Protein AF-A0A7S4CQ13-F1 (afdb_monomer)

InterPro domains:
  IPR001054 Adenylyl cyclase class-3/4/guanylyl cyclase [PF00211] (34-143)
  IPR001054 Adenylyl cyclase class-3/4/guanylyl cyclase [PS50125] (37-149)
  IPR001054 Adenylyl cyclase class-3/4/guanylyl cyclase [cd07302] (35-147)
  IPR029787 Nucleotide cyclase [G3DSA:3.30.70.1230] (6-149)
  IPR029787 Nucleotide cyclase [SSF55073] (32-147)
  IPR050697 Adenylyl/Guanylyl Cyclase Class-3/4 [PTHR43081] (11-145)

pLDDT: mean 89.16, std 12.31, range [48.09, 98.75]

Radius of gyration: 16.31 Å; Cα contacts (8 Å, |Δi|>4): 207; chains: 1; bounding box: 42×34×43 Å

Nearest PDB structures (foldseek):
  1cju-assembly1_A  TM=8.823E-01  e=4.092E-08  Canis lupus familiaris
  8sl4-assembly1_B  TM=7.991E-01  e=1.834E-08  Homo sapiens
  7d9t-assembly1_A  TM=8.299E-01  e=1.244E-07  Homo sapiens
  7pdh-assembly1_A  TM=8.431E-01  e=1.592E-07  Bos taurus
  6r4p-assembly1_A  TM=7.852E-01  e=1.592E-07  Bos taurus

Organism: NCBI:txid73025

Foldseek 3Di:
DVVVVVVVCVVAWVQVVVVCVVVVDPDWFPWDKDKKKKKKKAFVPVVVVVVPDDPVVVVVLLVVLVVLLVVLQVVLVKTWFDADVSMTMIMHCPPHGDPPRVVSVVVSVVSSQVVCVVVVHTHMDMDIDIDTWIFTWDDDPVDITGDTD

Sequence (149 aa):
MVHGLYHFAGFVPRSVVRSLIDSGRHTFLGMHWKDLTVMFTDVKGFTTVSETTPPNLLVQALQMYFDVLTTGIVESKGTIDKYIGDGLMAFWNSPEPVENHQQRAVECAIRIQRAIRENRLWTTRIGLHTDRVLVGTMGCQARVSYTTL

Mean predicted aligned error: 5.29 Å

Secondary structure (DSSP, 8-state):
-HHHHHHHTTTS-HHHHHHHHHH---S----EEEEEEEEEEEETTHHHHHHHS-HHHHHHHHHHHHHHHHHHHHHTT-EEEEEETTEEEEEESSSS--TTHHHHHHHHHHHHHHHHHHTT---EEEEEEEEEEEEEEEEETTEEEEEE-

Structure (mmCIF, N/CA/C/O backbone):
data_AF-A0A7S4CQ13-F1
#
_entry.id   AF-A0A7S4CQ13-F1
#
loop_
_atom_site.group_PDB
_atom_site.id
_atom_site.type_symbol
_atom_site.label_atom_id
_atom_site.label_alt_id
_atom_site.label_comp_id
_atom_site.label_asym_id
_atom_site.label_entity_id
_atom_site.label_seq_id
_atom_site.pdbx_PDB_ins_code
_atom_site.Cartn_x
_atom_site.Cartn_y
_atom_site.Cartn_z
_atom_site.occupancy
_atom_site.B_iso_or_equiv
_atom_site.auth_seq_id
_atom_site.auth_comp_id
_atom_site.auth_asym_id
_atom_site.auth_atom_id
_atom_site.pdbx_PDB_model_num
ATOM 1 N N . MET A 1 1 ? 26.797 6.011 10.293 1.00 54.12 1 MET A N 1
ATOM 2 C CA . MET A 1 1 ? 26.328 6.349 8.928 1.00 54.12 1 MET A CA 1
ATOM 3 C C . MET A 1 1 ? 25.423 5.261 8.333 1.00 54.12 1 MET A C 1
ATOM 5 O O . MET A 1 1 ? 24.329 5.592 7.907 1.00 54.12 1 MET A O 1
ATOM 9 N N . VAL A 1 2 ? 25.799 3.973 8.385 1.00 59.62 2 VAL A N 1
ATOM 10 C CA . VAL A 1 2 ? 25.025 2.865 7.769 1.00 59.62 2 VAL A CA 1
ATOM 11 C C . VAL A 1 2 ? 23.651 2.605 8.423 1.00 59.62 2 VAL A C 1
ATOM 13 O O . VAL A 1 2 ? 22.678 2.378 7.715 1.00 59.62 2 VAL A O 1
ATOM 16 N N . HIS A 1 3 ? 23.519 2.722 9.750 1.00 58.84 3 HIS A N 1
ATOM 17 C CA . H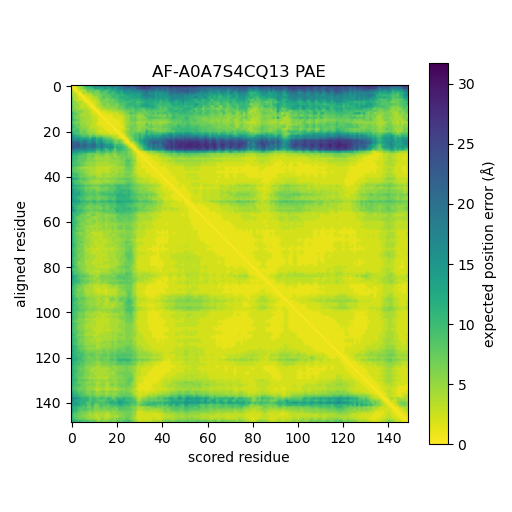IS A 1 3 ? 22.233 2.516 10.446 1.00 58.84 3 HIS A CA 1
ATOM 18 C C . HIS A 1 3 ? 21.151 3.550 10.072 1.00 58.84 3 HIS A C 1
ATOM 20 O O . HIS A 1 3 ? 19.976 3.211 9.989 1.00 58.84 3 HIS A O 1
ATOM 26 N N . GLY A 1 4 ? 21.536 4.800 9.784 1.00 61.94 4 GLY A N 1
ATOM 27 C CA . GLY A 1 4 ? 20.587 5.842 9.370 1.00 61.94 4 GLY A CA 1
ATOM 28 C C . GLY A 1 4 ? 19.949 5.557 8.006 1.00 61.94 4 GLY A C 1
ATOM 29 O O . GLY A 1 4 ? 18.757 5.784 7.825 1.00 61.94 4 GLY A O 1
ATOM 30 N N . LEU A 1 5 ? 20.716 4.976 7.076 1.00 66.00 5 LEU A N 1
ATOM 31 C CA . LEU A 1 5 ? 20.222 4.540 5.765 1.00 66.00 5 LEU A CA 1
ATOM 32 C C . LEU A 1 5 ? 19.237 3.366 5.876 1.00 66.00 5 LEU A C 1
ATOM 34 O O . LEU A 1 5 ? 18.260 3.322 5.132 1.00 66.00 5 LEU A O 1
ATOM 38 N N . TYR A 1 6 ? 19.442 2.460 6.839 1.00 61.06 6 TYR A N 1
ATOM 39 C CA . TYR A 1 6 ? 18.494 1.376 7.125 1.00 61.06 6 TYR A CA 1
ATOM 40 C C . TYR A 1 6 ? 17.123 1.904 7.560 1.00 61.06 6 TYR A C 1
ATOM 42 O O . TYR A 1 6 ? 16.104 1.437 7.057 1.00 61.06 6 TYR A O 1
ATOM 50 N N . HIS A 1 7 ? 17.088 2.904 8.445 1.00 68.25 7 HIS A N 1
ATOM 51 C CA . HIS A 1 7 ? 15.830 3.547 8.834 1.00 68.25 7 HIS A CA 1
ATOM 52 C C . HIS A 1 7 ? 15.223 4.361 7.686 1.00 68.25 7 HIS A C 1
ATOM 54 O O . HIS A 1 7 ? 14.007 4.352 7.515 1.00 68.25 7 HIS A O 1
ATOM 60 N N . PHE A 1 8 ? 16.054 5.002 6.855 1.00 70.62 8 PHE A N 1
ATOM 61 C CA . PHE A 1 8 ? 15.592 5.756 5.688 1.00 70.62 8 PHE A CA 1
ATOM 62 C C . PHE A 1 8 ? 14.844 4.880 4.667 1.00 70.62 8 PHE A C 1
ATOM 64 O O . PHE A 1 8 ? 13.859 5.319 4.077 1.00 70.62 8 PHE A O 1
ATOM 71 N N . ALA A 1 9 ? 15.241 3.611 4.519 1.00 69.56 9 ALA A N 1
ATOM 72 C CA . ALA A 1 9 ? 14.567 2.648 3.645 1.00 69.56 9 ALA A CA 1
ATOM 73 C C . ALA A 1 9 ? 13.111 2.334 4.053 1.00 69.56 9 ALA A C 1
ATOM 75 O O . ALA A 1 9 ? 12.386 1.717 3.275 1.00 69.56 9 ALA A O 1
ATOM 76 N N . GLY A 1 10 ? 12.675 2.734 5.254 1.00 71.25 10 GLY A N 1
ATOM 77 C CA . GLY A 1 10 ? 11.272 2.669 5.673 1.00 71.25 10 GLY A CA 1
ATOM 78 C C . GLY A 1 10 ? 10.406 3.827 5.160 1.00 71.25 10 GLY A C 1
ATOM 79 O O . GLY A 1 10 ? 9.186 3.722 5.197 1.00 71.25 10 GLY A O 1
ATOM 80 N N . PHE A 1 11 ? 11.011 4.915 4.669 1.00 74.44 11 PHE A N 1
ATOM 81 C CA . PHE A 1 11 ? 10.299 6.124 4.226 1.00 74.44 11 PHE A CA 1
ATOM 82 C C . PHE A 1 11 ? 10.101 6.204 2.708 1.00 74.44 11 PHE A C 1
ATOM 84 O O . PHE A 1 11 ? 9.380 7.076 2.229 1.00 74.44 11 PHE A O 1
ATOM 91 N N . VAL A 1 12 ? 10.750 5.321 1.946 1.00 78.81 12 VAL A N 1
ATOM 92 C CA . VAL A 1 12 ? 10.681 5.275 0.481 1.00 78.81 12 VAL A CA 1
ATOM 93 C C . VAL A 1 12 ? 10.426 3.830 0.055 1.00 78.81 12 VAL A C 1
ATOM 95 O O . VAL A 1 12 ? 11.048 2.928 0.622 1.00 78.81 12 VAL A O 1
ATOM 98 N N . PRO A 1 13 ? 9.562 3.567 -0.945 1.00 74.75 13 PRO A N 1
ATOM 99 C CA . PRO A 1 13 ? 9.315 2.204 -1.394 1.00 74.75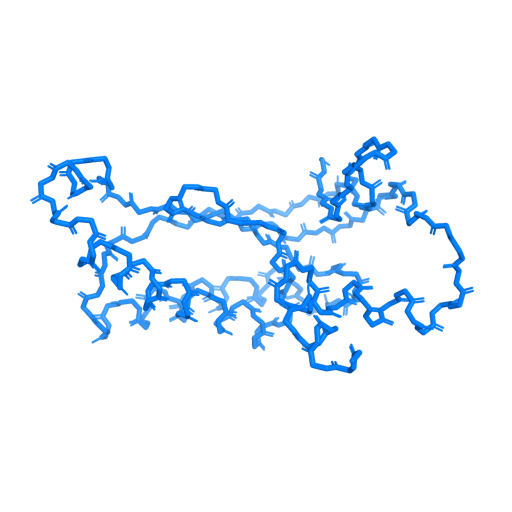 13 PRO A CA 1
ATOM 100 C C . PRO A 1 13 ? 10.620 1.521 -1.809 1.00 74.75 13 PRO A C 1
ATOM 102 O O . PRO A 1 13 ? 11.374 2.029 -2.642 1.00 74.75 13 PRO A O 1
ATOM 105 N N . ARG A 1 14 ? 10.894 0.344 -1.234 1.00 78.25 14 ARG A N 1
ATOM 106 C CA . ARG A 1 14 ? 12.151 -0.390 -1.473 1.00 78.25 14 ARG A CA 1
ATOM 107 C C . ARG A 1 14 ? 12.378 -0.693 -2.952 1.00 78.25 14 ARG A C 1
ATOM 109 O O . ARG A 1 14 ? 13.514 -0.651 -3.414 1.00 78.25 14 ARG A O 1
ATOM 116 N N . SER A 1 15 ? 11.301 -0.967 -3.688 1.00 73.75 15 SER A N 1
ATOM 117 C CA . SER A 1 15 ? 11.328 -1.190 -5.136 1.00 73.75 15 SER A CA 1
ATOM 118 C C . SER A 1 15 ? 11.872 0.026 -5.895 1.00 73.75 15 SER A C 1
ATOM 120 O O . SER A 1 15 ? 12.667 -0.135 -6.816 1.00 73.75 15 SER A O 1
ATOM 122 N N . VAL A 1 16 ? 11.530 1.243 -5.463 1.00 77.69 16 VAL A N 1
ATOM 123 C CA . VAL A 1 16 ? 12.024 2.494 -6.059 1.00 77.69 16 VAL A CA 1
ATOM 124 C C . VAL A 1 16 ? 13.499 2.708 -5.733 1.00 77.69 16 VAL A C 1
ATOM 126 O O . VAL A 1 16 ? 14.279 3.002 -6.633 1.00 77.69 16 VAL A O 1
ATOM 129 N N . VAL A 1 17 ? 13.907 2.510 -4.473 1.00 80.06 17 VAL A N 1
ATOM 130 C CA . VAL A 1 17 ? 15.323 2.627 -4.071 1.00 80.06 17 VAL A CA 1
ATOM 131 C C . VAL A 1 17 ? 16.195 1.663 -4.874 1.00 80.06 17 VAL A C 1
ATOM 133 O O . VAL A 1 17 ? 17.231 2.063 -5.399 1.00 80.06 17 VAL A O 1
ATOM 136 N N . ARG A 1 18 ? 15.752 0.410 -5.020 1.00 77.12 18 ARG A N 1
ATOM 137 C CA . ARG A 1 18 ? 16.451 -0.598 -5.821 1.00 77.12 18 ARG A CA 1
ATOM 138 C C . ARG A 1 18 ? 16.561 -0.181 -7.287 1.00 77.12 18 ARG A C 1
ATOM 140 O O . ARG A 1 18 ? 17.659 -0.183 -7.825 1.00 77.12 18 ARG A O 1
ATOM 147 N N . SER A 1 19 ? 15.458 0.257 -7.892 1.00 74.06 19 SER A N 1
ATOM 148 C CA . SER A 1 19 ? 15.445 0.741 -9.278 1.00 74.06 19 SER A CA 1
ATOM 149 C C . SER A 1 19 ? 16.399 1.930 -9.501 1.00 74.06 19 SER A C 1
ATOM 151 O O . SER A 1 19 ? 17.087 2.002 -10.520 1.00 74.06 19 SER A O 1
ATOM 153 N N . LEU A 1 20 ? 16.506 2.848 -8.532 1.00 75.56 20 LEU A N 1
ATOM 154 C CA . LEU A 1 20 ? 17.448 3.973 -8.590 1.00 75.56 20 LEU A CA 1
ATOM 155 C C . LEU A 1 20 ? 18.912 3.518 -8.513 1.00 75.56 20 LEU A C 1
ATOM 157 O O . LEU A 1 20 ? 19.735 4.009 -9.283 1.00 75.56 20 LEU A O 1
ATOM 161 N N . ILE A 1 21 ? 19.230 2.573 -7.623 1.00 78.62 21 ILE A N 1
ATOM 162 C CA . ILE A 1 21 ? 20.583 2.008 -7.497 1.00 78.62 21 ILE A CA 1
ATOM 163 C C . ILE A 1 21 ? 20.972 1.263 -8.781 1.00 78.62 21 ILE A C 1
ATOM 165 O O . ILE A 1 21 ? 22.040 1.520 -9.331 1.00 78.62 21 ILE A O 1
ATOM 169 N N . ASP A 1 22 ? 20.090 0.394 -9.281 1.00 75.69 22 ASP A N 1
ATOM 170 C CA . ASP A 1 22 ? 20.361 -0.469 -10.437 1.00 75.69 22 ASP A CA 1
ATOM 171 C C . ASP A 1 22 ? 20.473 0.334 -11.747 1.00 75.69 22 ASP A C 1
ATOM 173 O O . ASP A 1 22 ? 21.251 -0.014 -12.634 1.00 75.69 22 ASP A O 1
ATOM 177 N N . SER A 1 23 ? 19.717 1.430 -11.882 1.00 69.12 23 SER A N 1
ATOM 178 C CA . SER A 1 23 ? 19.729 2.252 -13.100 1.00 69.12 23 SER A CA 1
ATOM 179 C C . SER A 1 23 ? 20.922 3.207 -13.203 1.00 69.12 23 SER A C 1
ATOM 181 O O . SER A 1 23 ? 21.185 3.711 -14.297 1.00 69.12 23 SER A O 1
ATOM 183 N N . GLY A 1 24 ? 21.621 3.496 -12.097 1.00 62.06 24 GLY A N 1
ATOM 184 C CA . GLY A 1 24 ? 22.738 4.449 -12.057 1.00 62.06 24 GLY A CA 1
ATOM 185 C C . GLY A 1 24 ? 22.369 5.878 -12.487 1.00 62.06 24 GLY A C 1
ATOM 186 O O . GLY A 1 24 ? 23.254 6.688 -12.769 1.00 62.06 24 GLY A O 1
ATOM 187 N N . ARG A 1 25 ? 21.072 6.206 -12.591 1.00 56.91 25 ARG A N 1
ATOM 188 C CA . ARG A 1 25 ? 20.604 7.515 -13.061 1.00 56.91 25 ARG A CA 1
ATOM 189 C C . ARG A 1 25 ? 20.531 8.502 -11.900 1.00 56.91 25 ARG A C 1
ATOM 191 O O . ARG A 1 25 ? 19.918 8.235 -10.874 1.00 56.91 25 ARG A O 1
ATOM 198 N N . HIS A 1 26 ? 21.095 9.689 -12.115 1.00 48.09 26 HIS A N 1
ATOM 199 C CA . HIS A 1 26 ? 21.025 10.825 -11.188 1.00 48.09 26 HIS A CA 1
ATOM 200 C C . HIS A 1 26 ? 19.662 11.536 -11.174 1.00 48.09 26 HIS A C 1
ATOM 202 O O . HIS A 1 26 ? 19.453 12.452 -10.380 1.00 48.09 26 HIS A O 1
ATOM 208 N N . THR A 1 27 ? 18.743 11.168 -12.066 1.00 49.19 27 THR A N 1
ATOM 209 C CA . THR A 1 27 ? 17.542 11.950 -12.344 1.00 49.19 27 THR A CA 1
ATOM 210 C C . THR A 1 27 ? 16.269 11.198 -11.994 1.00 49.19 27 THR A C 1
ATOM 212 O O . THR A 1 27 ? 16.077 10.040 -12.357 1.00 49.19 27 THR A O 1
ATOM 215 N N . PHE A 1 28 ? 15.399 11.929 -11.294 1.00 55.97 28 PHE A N 1
ATOM 216 C CA . PHE A 1 28 ? 13.955 11.754 -11.206 1.00 55.97 28 PHE A CA 1
ATOM 217 C C . PHE A 1 28 ? 13.427 10.914 -12.374 1.00 55.97 28 PHE A C 1
ATOM 219 O O . PHE A 1 28 ? 13.548 11.324 -13.531 1.00 55.97 28 PHE A O 1
ATOM 226 N N . LEU A 1 29 ? 12.853 9.745 -12.077 1.00 62.62 29 LEU A N 1
ATOM 227 C CA . LEU A 1 29 ? 12.103 8.974 -13.062 1.00 62.62 29 LEU A CA 1
ATOM 228 C C . LEU A 1 29 ? 10.936 9.863 -13.487 1.00 62.62 29 LEU A C 1
ATOM 230 O O . LEU A 1 29 ? 9.950 9.953 -12.767 1.00 62.62 29 LEU A O 1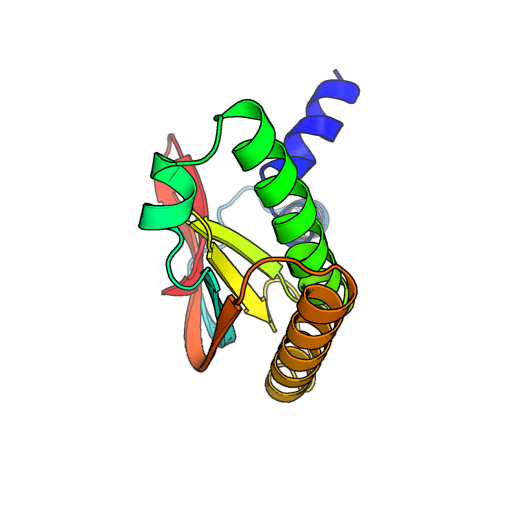
ATOM 234 N N . GLY A 1 30 ? 11.066 10.590 -14.596 1.00 78.00 30 GLY A N 1
ATOM 235 C CA . GLY A 1 30 ? 9.982 11.422 -15.105 1.00 78.00 30 GLY A CA 1
ATOM 236 C C . GLY A 1 30 ? 8.686 10.616 -15.227 1.00 78.00 30 GLY A C 1
ATOM 237 O O . GLY A 1 30 ? 8.707 9.388 -15.379 1.00 78.00 30 GLY A O 1
ATOM 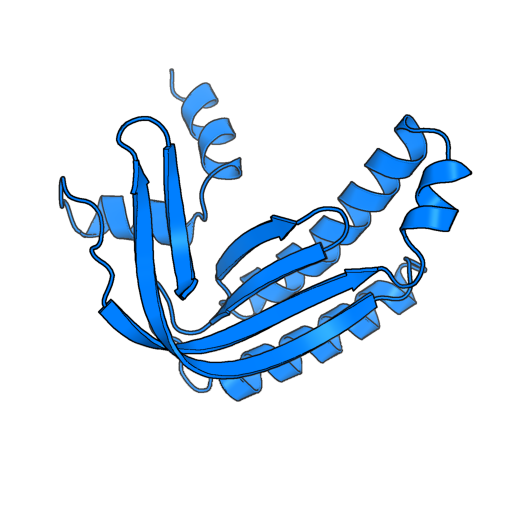238 N N . MET A 1 31 ? 7.554 11.310 -15.141 1.00 88.00 31 MET A N 1
ATOM 239 C CA . MET A 1 31 ? 6.251 10.677 -15.317 1.00 88.00 31 MET A CA 1
ATOM 240 C C . MET A 1 31 ? 6.167 10.050 -16.711 1.00 88.00 31 MET A C 1
ATOM 242 O O . MET A 1 31 ? 6.506 10.686 -17.710 1.00 88.00 31 MET A O 1
ATOM 246 N N . HIS A 1 32 ? 5.720 8.803 -16.781 1.00 90.06 32 HIS A N 1
ATOM 247 C CA . HIS A 1 32 ? 5.506 8.083 -18.030 1.00 90.06 32 HIS A CA 1
ATOM 248 C C . HIS A 1 32 ? 4.222 7.263 -17.947 1.00 90.06 32 HIS A C 1
ATOM 250 O O . HIS A 1 32 ? 3.793 6.862 -16.868 1.00 90.06 32 HIS A O 1
ATOM 256 N N . TRP A 1 33 ? 3.596 7.028 -19.097 1.00 95.06 33 TRP A N 1
ATOM 257 C CA . TRP A 1 33 ? 2.362 6.253 -19.176 1.00 95.06 33 TRP A CA 1
ATOM 258 C C . TRP A 1 33 ? 2.629 4.767 -18.952 1.00 95.06 33 TRP A C 1
ATOM 260 O O . TRP A 1 33 ? 3.497 4.195 -19.617 1.00 95.06 33 TRP A O 1
ATOM 270 N N . LYS A 1 34 ? 1.847 4.137 -18.075 1.00 95.75 34 LYS A N 1
ATOM 271 C CA . LYS A 1 34 ? 1.902 2.696 -17.821 1.00 95.75 34 LYS A CA 1
ATOM 272 C C . LYS A 1 34 ? 0.528 2.166 -17.421 1.00 95.75 34 LYS A C 1
ATOM 274 O O . LYS A 1 34 ? -0.218 2.850 -16.726 1.00 95.75 34 LYS A O 1
ATOM 279 N N . ASP A 1 35 ? 0.215 0.948 -17.842 1.00 98.00 35 ASP A N 1
ATOM 280 C CA . ASP A 1 35 ? -0.996 0.255 -17.403 1.00 98.00 35 ASP A CA 1
ATOM 281 C C . ASP A 1 35 ? -0.769 -0.277 -15.991 1.00 98.00 35 ASP A C 1
ATOM 283 O O . ASP A 1 35 ? 0.080 -1.148 -15.784 1.00 98.00 35 ASP A O 1
ATOM 287 N N . LEU A 1 36 ? -1.496 0.259 -15.014 1.00 98.25 36 LEU A N 1
ATOM 288 C CA . LEU A 1 36 ? -1.369 -0.126 -13.612 1.00 98.25 36 LEU A CA 1
ATOM 289 C C . LEU A 1 36 ? -2.708 -0.605 -13.074 1.00 98.25 36 LEU A C 1
ATOM 291 O O . LEU A 1 36 ? -3.768 -0.144 -13.487 1.00 98.25 36 LEU A O 1
ATOM 295 N N . THR A 1 37 ? -2.647 -1.488 -12.083 1.00 98.75 37 THR A N 1
ATOM 296 C CA . THR A 1 37 ? -3.771 -1.683 -11.163 1.00 98.75 37 THR A CA 1
ATOM 297 C C . THR A 1 37 ? -3.468 -0.920 -9.890 1.00 98.75 37 THR A C 1
ATOM 299 O O . THR A 1 37 ? -2.401 -1.113 -9.315 1.00 98.75 37 THR A O 1
ATOM 302 N N . VAL A 1 38 ? -4.388 -0.070 -9.456 1.00 98.44 38 VAL A N 1
ATOM 303 C CA . VAL A 1 38 ? -4.271 0.767 -8.261 1.00 98.44 38 VAL A CA 1
ATOM 304 C C . VAL A 1 38 ? -5.257 0.273 -7.208 1.00 98.44 38 VAL A C 1
ATOM 306 O O . VAL A 1 38 ? -6.403 -0.051 -7.521 1.00 98.44 38 VAL A O 1
ATOM 309 N N . MET A 1 39 ? -4.801 0.221 -5.960 1.00 98.69 39 MET A N 1
ATOM 310 C CA . MET A 1 39 ? -5.587 -0.076 -4.772 1.00 98.69 39 MET A CA 1
ATOM 311 C C . MET A 1 39 ? -5.646 1.146 -3.868 1.00 98.69 39 MET A C 1
ATOM 313 O O . MET A 1 39 ? -4.614 1.737 -3.552 1.00 98.69 39 MET A O 1
ATOM 317 N N . PHE A 1 40 ? -6.848 1.444 -3.385 1.00 98.38 40 PHE A N 1
ATOM 318 C CA . PHE A 1 40 ? -7.068 2.308 -2.233 1.00 98.38 40 PHE A CA 1
ATOM 319 C C . PHE A 1 40 ? -7.731 1.509 -1.122 1.00 98.38 40 PHE A C 1
ATOM 321 O O . PHE A 1 40 ? -8.654 0.729 -1.377 1.00 98.38 40 PHE A O 1
ATOM 328 N N . THR A 1 41 ? -7.283 1.718 0.110 1.00 98.19 41 THR A N 1
ATOM 329 C CA . THR A 1 41 ? -7.923 1.149 1.297 1.00 98.19 41 THR A CA 1
ATOM 330 C C . THR A 1 41 ? -8.343 2.243 2.254 1.00 98.19 41 THR A C 1
ATOM 332 O O . THR A 1 41 ? -7.725 3.300 2.286 1.00 98.19 41 THR A O 1
ATOM 335 N N . ASP A 1 42 ? -9.337 1.953 3.080 1.00 97.31 42 ASP A N 1
ATOM 336 C CA . ASP A 1 42 ? -9.810 2.849 4.133 1.00 97.31 42 ASP A CA 1
ATOM 337 C C . ASP A 1 42 ? -10.557 2.034 5.204 1.00 97.31 42 ASP A C 1
ATOM 339 O O . ASP A 1 42 ? -11.217 1.032 4.890 1.00 97.31 42 ASP A O 1
ATOM 343 N N . VAL A 1 43 ? -10.443 2.432 6.470 1.00 97.06 43 VAL A N 1
ATOM 344 C CA . VAL A 1 43 ? -11.135 1.790 7.585 1.00 97.06 43 VAL A CA 1
ATOM 345 C C . VAL A 1 43 ? -12.545 2.366 7.733 1.00 97.06 43 VAL A C 1
ATOM 347 O O . VAL A 1 43 ? -12.781 3.552 7.965 1.00 97.06 43 VAL A O 1
ATOM 350 N N . LYS A 1 44 ? -13.547 1.483 7.688 1.00 96.50 44 LYS A N 1
ATOM 351 C CA . LYS A 1 44 ? -14.947 1.871 7.874 1.00 96.50 44 LYS A CA 1
ATOM 352 C C . LYS A 1 44 ? -15.158 2.476 9.267 1.00 96.50 44 LYS A C 1
ATOM 354 O O . LYS A 1 44 ? -15.062 1.774 10.270 1.00 96.50 44 LYS A O 1
ATOM 359 N N . GLY A 1 45 ? -15.562 3.746 9.306 1.00 94.12 45 GLY A N 1
ATOM 360 C CA . GLY A 1 45 ? -15.914 4.442 10.549 1.00 94.12 45 GLY A CA 1
ATOM 361 C C . GLY A 1 45 ? -14.706 4.842 11.398 1.00 94.12 45 GLY A C 1
ATOM 362 O O . GLY A 1 45 ? -14.854 5.012 12.607 1.00 94.12 45 GLY A O 1
ATOM 363 N N . PHE A 1 46 ? -13.526 4.987 10.786 1.00 94.56 46 PHE A N 1
ATOM 364 C CA . PHE A 1 46 ? -12.293 5.292 11.508 1.00 94.56 46 PHE A CA 1
ATOM 365 C C . PHE A 1 46 ? -12.382 6.549 12.376 1.00 94.56 46 PHE A C 1
ATOM 367 O O . PHE A 1 46 ? -11.942 6.515 13.520 1.00 94.56 46 PHE A O 1
ATOM 374 N N . THR A 1 47 ? -13.006 7.625 11.884 1.00 92.88 47 THR A N 1
ATOM 375 C CA . THR A 1 47 ? -13.164 8.885 12.631 1.00 92.88 47 THR A CA 1
ATOM 376 C C . THR A 1 47 ? -13.751 8.648 14.024 1.00 92.88 47 THR A C 1
ATOM 378 O O . THR A 1 47 ? -13.122 8.991 15.021 1.00 92.88 47 THR A O 1
ATOM 381 N N . THR A 1 48 ? -14.882 7.945 14.114 1.00 93.12 48 THR A N 1
ATOM 382 C CA . THR A 1 48 ? -15.545 7.637 15.392 1.00 93.12 48 THR A CA 1
ATOM 383 C C . THR A 1 48 ? -14.670 6.790 16.319 1.00 93.12 48 THR A C 1
ATOM 385 O O . THR A 1 48 ? -14.627 7.014 17.529 1.00 93.12 48 THR A O 1
ATOM 388 N N . VAL A 1 49 ? -13.945 5.814 15.765 1.00 89.94 49 VAL A N 1
ATOM 389 C CA . VAL A 1 49 ? -13.021 4.978 16.548 1.00 89.94 49 VAL A CA 1
ATOM 390 C C . VAL A 1 49 ? -11.856 5.816 17.077 1.00 89.94 49 VAL A C 1
ATOM 392 O O . VAL A 1 49 ? -11.479 5.685 18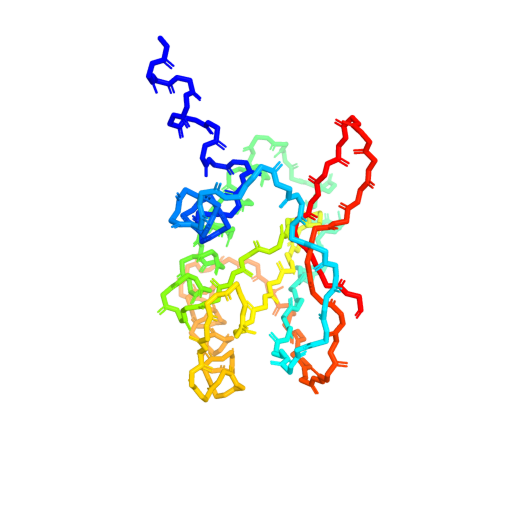.241 1.00 89.94 49 VAL A O 1
ATOM 395 N N . SER A 1 50 ? -11.304 6.701 16.249 1.00 93.12 50 SER A N 1
ATOM 396 C CA . SER A 1 50 ? -10.144 7.522 16.595 1.00 93.12 50 SER A CA 1
ATOM 397 C C . SER A 1 50 ? -10.432 8.538 17.703 1.00 93.12 50 SER A C 1
ATOM 399 O O . SER A 1 50 ? -9.562 8.798 18.526 1.00 93.12 50 SER A O 1
ATOM 401 N N . GLU A 1 51 ? -11.662 9.051 17.780 1.00 94.00 51 GLU A N 1
ATOM 402 C CA . GLU A 1 51 ? -12.090 10.015 18.804 1.00 94.00 51 GLU A CA 1
ATOM 403 C C . GLU A 1 51 ? -12.284 9.380 20.186 1.00 94.00 51 GLU A C 1
ATOM 405 O O . GLU A 1 51 ? -12.186 10.055 21.209 1.00 94.00 51 GLU A O 1
ATOM 410 N N . THR A 1 52 ? -12.567 8.078 20.227 1.00 93.12 52 THR A N 1
ATOM 411 C CA . THR A 1 52 ? -12.909 7.352 21.461 1.00 93.12 52 THR A CA 1
ATOM 412 C C . THR A 1 52 ? -11.777 6.461 21.971 1.00 93.12 52 THR A C 1
ATOM 414 O O . THR A 1 52 ? -11.835 5.970 23.099 1.00 93.12 52 THR A O 1
ATOM 417 N N . THR A 1 53 ? -10.727 6.266 21.170 1.00 92.12 53 THR A N 1
ATOM 418 C CA . THR A 1 53 ? -9.599 5.389 21.496 1.00 92.12 53 THR A CA 1
ATOM 419 C C . THR A 1 53 ? -8.406 6.200 22.010 1.00 92.12 53 THR A C 1
ATOM 421 O O . THR A 1 53 ? -7.984 7.147 21.347 1.00 92.12 53 THR A O 1
ATOM 424 N N . PRO A 1 54 ? -7.786 5.816 23.143 1.00 95.69 54 PRO A N 1
ATOM 425 C CA . PRO A 1 54 ? -6.544 6.432 23.600 1.00 95.69 54 PRO A CA 1
ATOM 426 C C . PRO A 1 54 ? -5.453 6.421 22.509 1.00 95.69 54 PRO A C 1
ATOM 428 O O . PRO A 1 54 ? -5.239 5.374 21.886 1.00 95.69 54 PRO A O 1
ATOM 431 N N . PRO A 1 55 ? -4.712 7.527 22.287 1.00 93.19 55 PRO A N 1
ATOM 432 C CA . PRO A 1 55 ? -3.787 7.648 21.154 1.00 93.19 55 PRO A CA 1
ATOM 433 C C . PRO A 1 55 ? -2.738 6.534 21.056 1.00 93.19 55 PRO A C 1
ATOM 435 O O . PRO A 1 55 ? -2.444 6.042 19.971 1.00 93.19 55 PRO A O 1
ATOM 438 N N . ASN A 1 56 ? -2.193 6.086 22.187 1.00 94.19 56 ASN A N 1
ATOM 439 C CA . ASN A 1 56 ? -1.206 5.007 22.237 1.00 94.19 56 ASN A CA 1
ATOM 440 C C . ASN A 1 56 ? -1.774 3.651 21.784 1.00 94.19 56 ASN A C 1
ATOM 442 O O . ASN A 1 56 ? -1.051 2.861 21.177 1.00 94.19 56 ASN A O 1
ATOM 446 N N . LEU A 1 57 ? -3.045 3.373 22.080 1.00 93.94 57 LEU A N 1
ATOM 447 C CA . LEU A 1 57 ? -3.730 2.158 21.637 1.00 93.94 57 LEU A CA 1
ATOM 448 C C . LEU A 1 57 ? -4.121 2.260 20.163 1.00 93.94 57 LEU A C 1
ATOM 450 O O . LEU A 1 57 ? -3.967 1.290 19.424 1.00 93.94 57 LEU A O 1
ATOM 454 N N . LEU A 1 58 ? -4.550 3.445 19.720 1.00 93.88 58 LEU A N 1
ATOM 455 C CA . LEU A 1 58 ? -4.874 3.702 18.319 1.00 93.88 58 LEU A CA 1
ATOM 456 C C . LEU A 1 58 ? -3.652 3.497 17.414 1.00 93.88 58 LEU A C 1
ATOM 458 O O . LEU A 1 58 ? -3.760 2.844 16.381 1.00 93.88 58 LEU A O 1
ATOM 462 N N . VAL A 1 59 ? -2.483 4.000 17.824 1.00 94.12 59 VAL A N 1
ATOM 463 C CA . VAL A 1 59 ? -1.224 3.820 17.083 1.00 94.12 5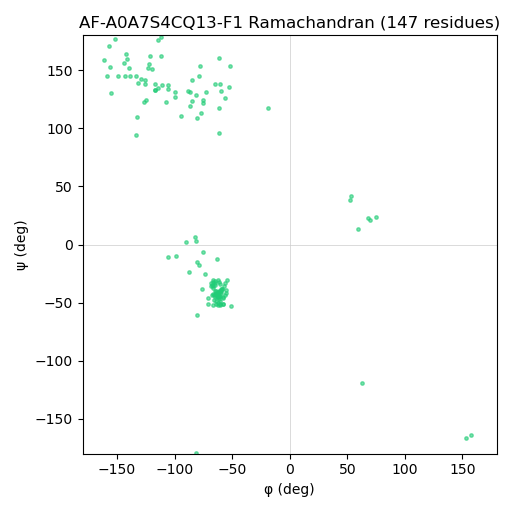9 VAL A CA 1
ATOM 464 C C . VAL A 1 59 ? -0.845 2.343 16.980 1.00 94.12 59 VAL A C 1
ATOM 466 O O . VAL A 1 59 ? -0.508 1.888 15.892 1.00 94.12 59 VAL A O 1
ATOM 469 N N . GLN A 1 60 ? -0.942 1.578 18.070 1.00 94.25 60 GLN A N 1
ATOM 470 C CA . GLN A 1 60 ? -0.654 0.137 18.043 1.00 94.25 60 GLN A CA 1
ATOM 471 C C . GLN A 1 60 ? -1.618 -0.620 17.120 1.00 94.25 60 GLN A C 1
ATOM 473 O O . GLN A 1 60 ? -1.192 -1.468 16.337 1.00 94.25 60 GLN A O 1
ATOM 478 N N . ALA A 1 61 ? -2.910 -0.286 17.164 1.00 93.69 61 ALA A N 1
ATOM 479 C CA . ALA A 1 61 ? -3.906 -0.880 16.280 1.00 93.69 61 ALA A CA 1
ATOM 480 C C . ALA A 1 61 ? -3.650 -0.531 14.803 1.00 93.69 61 ALA A C 1
ATOM 482 O O . ALA A 1 61 ? -3.710 -1.415 13.951 1.00 93.69 61 ALA A O 1
ATOM 483 N N . LEU A 1 62 ? -3.289 0.724 14.506 1.00 95.25 62 LEU A N 1
ATOM 484 C CA . LEU A 1 62 ? -2.894 1.160 13.164 1.00 95.25 62 LEU A CA 1
ATOM 485 C C . LEU A 1 62 ? -1.642 0.435 12.669 1.00 95.25 62 LEU A C 1
ATOM 487 O O . LEU A 1 62 ? -1.596 0.053 11.507 1.00 95.25 62 LEU A O 1
ATOM 491 N N . GLN A 1 63 ? -0.644 0.222 13.527 1.00 95.06 63 GLN A N 1
ATOM 492 C CA . GLN A 1 63 ? 0.573 -0.506 13.158 1.00 95.06 63 GLN A CA 1
ATOM 493 C C . GLN A 1 63 ? 0.259 -1.949 12.759 1.00 95.06 63 GLN A C 1
ATOM 495 O O . GLN A 1 63 ? 0.586 -2.348 11.646 1.00 95.06 63 GLN A O 1
ATOM 500 N N . MET A 1 64 ? -0.469 -2.693 13.600 1.00 95.81 64 MET A N 1
ATOM 501 C CA . MET A 1 64 ? -0.888 -4.065 13.271 1.00 95.81 64 MET A CA 1
ATOM 502 C C . MET A 1 64 ? -1.726 -4.117 11.988 1.00 95.81 64 MET A C 1
ATOM 504 O O . MET A 1 64 ? -1.588 -5.025 11.170 1.00 95.81 64 MET A O 1
ATOM 508 N N . TYR A 1 65 ? -2.592 -3.122 11.799 1.00 97.00 65 TYR A N 1
ATOM 509 C CA . TYR A 1 65 ? -3.405 -2.990 10.603 1.00 97.00 65 TYR A CA 1
ATOM 510 C C . TYR A 1 65 ? -2.568 -2.754 9.339 1.00 97.00 65 TYR A C 1
ATOM 512 O O . TYR A 1 65 ? -2.713 -3.487 8.358 1.00 97.00 65 TYR A O 1
ATOM 520 N N . PHE A 1 66 ? -1.658 -1.780 9.363 1.00 97.12 66 PHE A N 1
ATOM 521 C CA . PHE A 1 66 ? -0.786 -1.487 8.230 1.00 97.12 66 PHE A CA 1
ATOM 522 C C . PHE A 1 66 ? 0.203 -2.610 7.939 1.00 97.12 66 PHE A C 1
ATOM 524 O O . PHE A 1 66 ? 0.519 -2.812 6.767 1.00 97.12 66 PHE A O 1
ATOM 531 N N . ASP A 1 67 ? 0.635 -3.375 8.941 1.00 96.69 67 ASP A N 1
ATOM 532 C CA . ASP A 1 67 ? 1.481 -4.552 8.737 1.00 96.69 67 ASP A CA 1
ATOM 533 C C . ASP A 1 67 ? 0.759 -5.618 7.904 1.00 96.69 67 ASP A C 1
ATOM 535 O O . ASP A 1 67 ? 1.331 -6.142 6.943 1.00 96.69 67 ASP A O 1
ATOM 539 N N . VAL A 1 68 ? -0.519 -5.892 8.195 1.00 97.88 68 VAL A N 1
ATOM 540 C CA . VAL A 1 68 ? -1.338 -6.827 7.403 1.00 97.88 68 VAL A CA 1
ATOM 541 C C . VAL A 1 68 ? -1.494 -6.345 5.961 1.00 97.88 68 VAL A C 1
ATOM 543 O O . VAL A 1 68 ? -1.294 -7.128 5.027 1.00 97.88 68 VAL A O 1
ATOM 546 N N . LEU A 1 69 ? -1.822 -5.063 5.760 1.00 98.00 69 LEU A N 1
ATOM 547 C CA . LEU A 1 69 ? -1.966 -4.504 4.414 1.00 98.00 69 LEU A CA 1
ATOM 548 C C . LEU A 1 69 ? -0.646 -4.571 3.637 1.00 98.00 69 LEU A C 1
ATOM 550 O O . LEU A 1 69 ? -0.596 -5.073 2.513 1.00 98.00 69 LEU A O 1
ATOM 554 N N . THR A 1 70 ? 0.427 -4.086 4.258 1.00 96.62 70 THR A N 1
ATOM 555 C CA . THR A 1 70 ? 1.758 -3.976 3.659 1.00 96.62 70 THR A CA 1
ATOM 556 C C . THR A 1 70 ? 2.298 -5.334 3.260 1.00 96.62 70 THR A C 1
ATOM 558 O O . THR A 1 70 ? 2.787 -5.493 2.142 1.00 96.62 70 THR A O 1
ATOM 561 N N . THR A 1 71 ? 2.157 -6.325 4.140 1.00 96.88 71 THR A N 1
ATOM 562 C CA . THR A 1 71 ? 2.600 -7.696 3.877 1.00 96.88 71 THR A CA 1
ATOM 563 C C . THR A 1 71 ? 1.875 -8.266 2.661 1.00 96.88 71 THR A C 1
ATOM 565 O O . THR A 1 71 ? 2.527 -8.683 1.704 1.00 96.88 71 THR A O 1
ATOM 568 N N . GLY A 1 72 ? 0.539 -8.180 2.625 1.00 97.94 72 GLY A N 1
ATOM 569 C CA . GLY A 1 72 ? -0.244 -8.673 1.490 1.00 97.94 72 GLY A CA 1
ATOM 570 C C . GLY A 1 72 ? 0.119 -7.993 0.166 1.00 97.94 72 GLY A C 1
ATOM 571 O O . GLY A 1 72 ? 0.237 -8.660 -0.868 1.00 97.94 72 GLY A O 1
ATOM 572 N N . ILE A 1 73 ? 0.330 -6.674 0.180 1.00 98.19 73 ILE A N 1
ATOM 573 C CA . ILE A 1 73 ? 0.692 -5.899 -1.015 1.00 98.19 73 ILE A CA 1
ATOM 574 C C . ILE A 1 73 ? 2.078 -6.304 -1.510 1.00 98.19 73 ILE A C 1
ATOM 576 O O . ILE A 1 73 ? 2.215 -6.686 -2.673 1.00 98.19 73 ILE A O 1
ATOM 580 N N . VAL A 1 74 ? 3.088 -6.301 -0.640 1.00 95.62 74 VAL A N 1
ATOM 581 C CA . VAL A 1 74 ? 4.474 -6.614 -1.016 1.00 95.62 74 VAL A CA 1
ATOM 582 C C . VAL A 1 74 ? 4.611 -8.059 -1.507 1.00 95.62 74 VAL A C 1
ATOM 584 O O . VAL A 1 74 ? 5.224 -8.288 -2.550 1.00 95.62 74 VAL A O 1
ATOM 587 N N . GLU A 1 75 ? 3.991 -9.033 -0.835 1.00 96.62 75 GLU A N 1
ATOM 588 C CA . GLU A 1 75 ? 4.010 -10.444 -1.261 1.00 96.62 75 GLU A CA 1
ATOM 589 C C . GLU A 1 75 ? 3.350 -10.659 -2.629 1.00 96.62 75 GLU A C 1
ATOM 591 O O . GLU A 1 75 ? 3.754 -11.526 -3.408 1.00 96.62 75 GLU A O 1
ATOM 596 N N . SER A 1 76 ? 2.353 -9.837 -2.961 1.00 97.38 76 SER A N 1
ATOM 597 C CA . SER A 1 76 ? 1.702 -9.850 -4.273 1.00 97.38 76 SER A CA 1
ATOM 598 C C . SER A 1 76 ? 2.456 -9.060 -5.354 1.00 97.38 76 SER A C 1
ATOM 600 O O . SER A 1 76 ? 1.961 -8.957 -6.479 1.00 97.38 76 SER A O 1
ATOM 602 N N . LYS A 1 77 ? 3.662 -8.555 -5.047 1.00 96.69 77 LYS A N 1
ATOM 603 C CA . LYS A 1 77 ? 4.502 -7.690 -5.900 1.00 96.69 77 LYS A CA 1
ATOM 604 C C . LYS A 1 77 ? 3.935 -6.283 -6.136 1.00 96.69 77 LYS A C 1
ATOM 606 O O . LYS A 1 77 ? 4.269 -5.647 -7.134 1.00 96.69 77 LYS A O 1
ATOM 611 N N . GLY A 1 78 ? 3.073 -5.808 -5.245 1.00 97.00 78 GLY A N 1
ATOM 612 C CA . GLY A 1 78 ? 2.595 -4.431 -5.252 1.00 97.00 78 GLY A CA 1
ATOM 613 C C . GLY A 1 78 ? 3.633 -3.470 -4.671 1.00 97.00 78 GLY A C 1
ATOM 614 O O . GLY A 1 78 ? 4.457 -3.839 -3.832 1.00 97.00 78 GLY A O 1
ATOM 615 N N . THR A 1 79 ? 3.564 -2.219 -5.104 1.00 95.19 79 THR A N 1
ATOM 616 C CA . THR A 1 79 ? 4.342 -1.102 -4.574 1.00 95.19 79 THR A CA 1
ATOM 617 C C . THR A 1 79 ? 3.412 -0.200 -3.779 1.00 95.19 79 THR A C 1
ATOM 619 O O . THR A 1 79 ? 2.412 0.291 -4.300 1.00 95.19 79 THR A O 1
ATOM 622 N N . ILE A 1 80 ? 3.737 0.014 -2.506 1.00 95.38 80 ILE A N 1
ATOM 623 C CA . ILE A 1 80 ? 3.016 0.965 -1.659 1.00 95.38 80 ILE A CA 1
ATOM 624 C C . ILE A 1 80 ? 3.457 2.361 -2.068 1.00 95.38 80 ILE A C 1
ATOM 626 O O . ILE A 1 80 ? 4.649 2.650 -2.061 1.00 95.38 80 ILE A O 1
ATOM 630 N N . ASP A 1 81 ? 2.500 3.205 -2.429 1.00 93.88 81 ASP A N 1
ATOM 631 C CA . ASP A 1 81 ? 2.754 4.604 -2.749 1.00 93.88 81 ASP A CA 1
ATOM 632 C C . ASP A 1 81 ? 2.875 5.403 -1.447 1.00 93.88 81 ASP A C 1
ATOM 634 O O . ASP A 1 81 ? 3.926 5.958 -1.122 1.00 93.88 81 ASP A O 1
ATOM 638 N N . LYS A 1 82 ? 1.796 5.407 -0.655 1.00 92.06 82 LYS A N 1
ATOM 639 C CA . LYS A 1 82 ? 1.720 6.162 0.597 1.00 92.06 82 LYS A CA 1
ATOM 640 C C . LYS A 1 82 ? 0.607 5.661 1.512 1.00 92.06 82 LYS A C 1
ATOM 642 O O . LYS A 1 82 ? -0.379 5.086 1.053 1.00 92.06 82 LYS A O 1
ATOM 647 N N . TYR A 1 83 ? 0.741 5.978 2.795 1.00 93.50 83 TYR A N 1
ATOM 648 C CA . TYR A 1 83 ? -0.360 5.949 3.757 1.00 93.50 83 TYR A CA 1
ATOM 649 C C . TYR A 1 83 ? -1.132 7.272 3.704 1.00 93.50 83 TYR A C 1
ATOM 651 O O . TYR A 1 83 ? -0.530 8.338 3.546 1.00 93.50 83 TYR A O 1
ATOM 659 N N . ILE A 1 84 ? -2.457 7.207 3.829 1.00 93.25 84 ILE A N 1
ATOM 660 C CA . ILE A 1 84 ? -3.359 8.365 3.801 1.00 93.25 84 ILE A CA 1
ATOM 661 C C . ILE A 1 84 ? -4.342 8.210 4.962 1.00 93.25 84 ILE A C 1
ATOM 663 O O . ILE A 1 84 ? -5.347 7.519 4.833 1.00 93.25 84 ILE A O 1
ATOM 667 N N . GLY A 1 85 ? -4.035 8.823 6.108 1.00 92.44 85 GLY A N 1
ATOM 668 C CA . GLY A 1 85 ? -4.834 8.644 7.323 1.00 92.44 85 GLY A CA 1
ATOM 669 C C . GLY A 1 85 ? -4.813 7.187 7.794 1.00 92.44 85 GLY A C 1
ATOM 670 O O . GLY A 1 85 ? -3.750 6.652 8.096 1.00 92.44 85 GLY A O 1
ATOM 671 N N . ASP A 1 86 ? -5.983 6.562 7.836 1.00 95.06 86 ASP A N 1
ATOM 672 C CA . ASP A 1 86 ? -6.242 5.150 8.150 1.00 95.06 86 ASP A CA 1
ATOM 673 C C . ASP A 1 86 ? -6.233 4.227 6.922 1.00 95.06 86 ASP A C 1
ATOM 675 O O . ASP A 1 86 ? -6.485 3.024 7.013 1.00 95.06 86 ASP A O 1
ATOM 679 N N . GLY A 1 87 ? -5.948 4.794 5.756 1.00 96.12 87 GLY A N 1
ATOM 680 C CA . GLY A 1 87 ? -5.876 4.103 4.487 1.00 96.12 87 GLY A CA 1
ATOM 681 C C . GLY A 1 87 ? -4.471 4.036 3.910 1.00 96.12 87 GLY A C 1
ATOM 682 O O . GLY A 1 87 ? -3.505 4.598 4.434 1.00 96.12 87 GLY A O 1
ATOM 683 N N . LEU A 1 88 ? -4.365 3.376 2.763 1.00 96.38 88 LEU A N 1
ATOM 684 C CA . LEU A 1 88 ? -3.185 3.451 1.918 1.00 96.38 88 LEU A CA 1
ATOM 685 C C . LEU A 1 88 ? -3.558 3.465 0.447 1.00 96.38 88 LEU A C 1
ATOM 687 O O . LEU A 1 88 ? -4.664 3.091 0.052 1.00 96.38 88 LEU A O 1
ATOM 691 N N . MET A 1 89 ? -2.579 3.866 -0.349 1.00 97.44 89 MET A N 1
ATOM 692 C CA . MET A 1 89 ? -2.572 3.738 -1.792 1.00 97.44 89 MET A CA 1
ATOM 693 C C . MET A 1 89 ? -1.417 2.825 -2.199 1.00 97.44 89 MET A C 1
ATOM 695 O O . MET A 1 89 ? -0.285 2.992 -1.737 1.00 97.44 89 MET A O 1
ATOM 699 N N . ALA A 1 90 ? -1.697 1.872 -3.077 1.00 97.88 90 ALA A N 1
ATOM 700 C CA . ALA A 1 90 ? -0.700 0.988 -3.665 1.00 97.88 90 ALA A CA 1
ATOM 701 C C . ALA A 1 90 ? -1.012 0.735 -5.137 1.00 97.88 90 ALA A C 1
ATOM 703 O O . ALA A 1 90 ? -2.147 0.899 -5.577 1.00 97.88 90 ALA A O 1
ATOM 704 N N . PHE A 1 91 ? -0.015 0.308 -5.899 1.00 98.00 91 PHE A N 1
ATOM 705 C CA . PHE A 1 91 ? -0.201 -0.074 -7.292 1.00 98.00 91 PHE A CA 1
ATOM 706 C C . PHE A 1 91 ? 0.686 -1.252 -7.681 1.00 98.00 91 PHE A C 1
ATOM 708 O O . PHE A 1 91 ? 1.728 -1.507 -7.080 1.00 98.00 91 PHE A O 1
ATOM 715 N N . TRP A 1 92 ? 0.277 -1.973 -8.717 1.00 98.25 92 TRP A N 1
ATOM 716 C CA . TRP A 1 92 ? 1.039 -3.060 -9.325 1.00 98.25 92 TRP A CA 1
ATOM 717 C C . TRP A 1 92 ? 1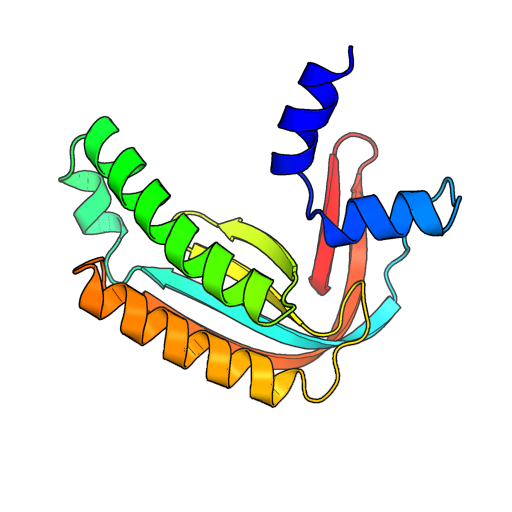.494 -2.661 -10.717 1.00 98.25 92 TRP A C 1
ATOM 719 O O . TRP A 1 92 ? 0.930 -1.755 -11.323 1.00 98.25 92 TRP A O 1
ATOM 729 N N . ASN A 1 93 ? 2.482 -3.397 -11.226 1.00 96.81 93 ASN A N 1
ATOM 730 C CA . ASN A 1 93 ? 3.118 -3.164 -12.519 1.00 96.81 93 ASN A CA 1
ATOM 731 C C . ASN A 1 93 ? 3.973 -1.888 -12.567 1.00 96.81 93 ASN A C 1
ATOM 733 O O . ASN A 1 93 ? 4.270 -1.391 -13.643 1.00 96.81 93 ASN A O 1
ATOM 737 N N . SER A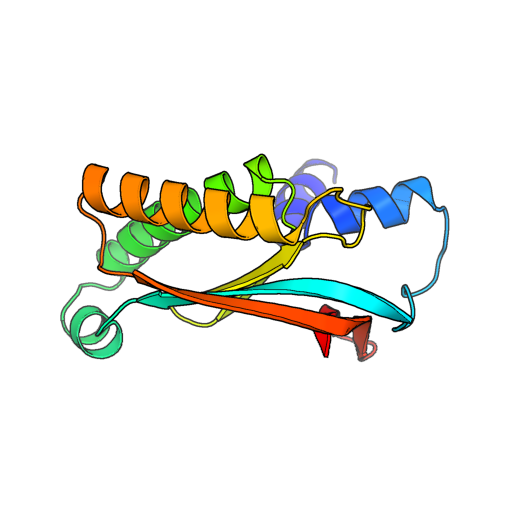 1 94 ? 4.416 -1.353 -11.425 1.00 93.50 94 SER A N 1
ATOM 738 C CA . SER A 1 94 ? 5.485 -0.347 -11.351 1.00 93.50 94 SER A CA 1
ATOM 739 C C . SER A 1 94 ? 6.163 -0.374 -9.970 1.00 93.50 94 SER A C 1
ATOM 741 O O . SER A 1 94 ? 5.499 -0.747 -8.999 1.00 93.50 94 SER A O 1
ATOM 743 N N . PRO A 1 95 ? 7.450 0.010 -9.823 1.00 88.50 95 PRO A N 1
ATOM 744 C CA . PRO A 1 95 ? 8.417 0.320 -10.886 1.00 88.50 95 PRO A CA 1
ATOM 745 C C . PRO A 1 95 ? 8.743 -0.904 -11.750 1.00 88.50 95 PRO A C 1
ATOM 747 O O . PRO A 1 95 ? 8.905 -0.782 -12.964 1.00 88.50 95 PRO A O 1
ATOM 750 N N . GLU A 1 96 ? 8.712 -2.090 -11.147 1.00 90.25 96 GLU A N 1
ATOM 751 C CA . GLU A 1 96 ? 8.955 -3.354 -11.833 1.00 90.25 96 GLU A CA 1
ATOM 752 C C . GLU A 1 96 ? 7.726 -3.825 -12.627 1.00 90.25 96 GLU A C 1
ATOM 754 O O . GLU A 1 96 ? 6.588 -3.624 -12.182 1.00 90.25 96 GLU A O 1
ATOM 759 N N . PRO A 1 97 ? 7.919 -4.472 -13.789 1.00 93.00 97 PRO A N 1
ATOM 760 C CA . PRO A 1 97 ? 6.847 -5.164 -14.490 1.00 93.00 97 PRO A CA 1
ATOM 761 C C . PRO A 1 97 ? 6.247 -6.288 -13.638 1.00 93.00 97 PRO A C 1
ATOM 763 O O . PRO A 1 97 ? 6.962 -7.066 -13.002 1.00 93.00 97 PRO A O 1
ATOM 766 N N . VAL A 1 98 ? 4.922 -6.406 -13.659 1.00 96.94 98 VAL A N 1
ATOM 767 C CA . VAL A 1 98 ? 4.190 -7.464 -12.959 1.00 96.94 98 VAL A CA 1
ATOM 768 C C . VAL A 1 98 ? 3.173 -8.077 -13.912 1.00 96.94 98 VAL A C 1
ATOM 770 O O . VAL A 1 98 ? 2.158 -7.469 -14.240 1.00 96.94 98 VAL A O 1
ATOM 773 N N . GLU A 1 99 ? 3.430 -9.314 -14.329 1.00 96.88 99 GLU A N 1
ATOM 774 C CA . GLU A 1 99 ? 2.493 -10.082 -15.144 1.00 96.88 99 GLU A CA 1
ATOM 775 C C . GLU A 1 99 ? 1.198 -10.376 -14.369 1.00 96.88 99 GLU A C 1
ATOM 777 O O . GLU A 1 99 ? 1.239 -10.724 -13.178 1.00 96.88 99 GLU A O 1
ATOM 782 N N . ASN A 1 100 ? 0.058 -10.250 -15.059 1.00 97.56 100 ASN A N 1
ATOM 783 C CA . ASN A 1 100 ? -1.289 -10.425 -14.508 1.00 97.56 100 ASN A CA 1
ATOM 784 C C . ASN A 1 100 ? -1.534 -9.555 -13.260 1.00 97.56 100 ASN A C 1
ATOM 786 O O . ASN A 1 100 ? -2.100 -10.010 -12.262 1.00 97.56 100 ASN A O 1
ATOM 790 N N . HIS A 1 101 ? -1.072 -8.300 -13.291 1.00 98.38 101 HIS A N 1
ATOM 791 C CA . HIS A 1 101 ? -1.159 -7.375 -12.159 1.00 98.38 101 HIS A CA 1
ATOM 792 C C . HIS A 1 101 ? -2.591 -7.157 -11.647 1.00 98.38 101 HIS A C 1
ATOM 794 O O . HIS A 1 101 ? -2.785 -7.037 -10.439 1.00 98.38 101 HIS A O 1
ATOM 800 N N . GLN A 1 102 ? -3.592 -7.198 -12.529 1.00 98.44 102 GLN A N 1
ATOM 801 C CA . GLN A 1 102 ? -5.011 -7.122 -12.175 1.00 98.44 102 GLN A CA 1
ATOM 802 C C . GLN A 1 102 ? -5.411 -8.285 -11.261 1.00 98.44 102 GLN A C 1
ATOM 804 O O . GLN A 1 102 ? -5.956 -8.078 -10.177 1.00 98.44 102 GLN A O 1
ATOM 809 N N . GLN A 1 103 ? -5.093 -9.515 -11.676 1.00 98.62 103 GLN A N 1
ATOM 810 C CA . GLN A 1 103 ? -5.407 -10.723 -10.915 1.00 98.62 103 GLN A CA 1
ATOM 811 C C . GLN A 1 103 ? -4.675 -10.726 -9.570 1.00 98.62 103 GLN A C 1
ATOM 813 O O . GLN A 1 103 ? -5.286 -10.986 -8.535 1.00 98.62 103 GLN A O 1
ATOM 818 N N . ARG A 1 104 ? -3.384 -10.374 -9.564 1.00 98.56 104 ARG A N 1
ATOM 819 C CA . ARG A 1 104 ? -2.585 -10.303 -8.331 1.00 98.56 104 ARG A CA 1
ATOM 820 C C . ARG A 1 104 ? -3.148 -9.300 -7.331 1.00 98.56 104 ARG A C 1
ATOM 822 O O . ARG A 1 104 ? -3.197 -9.613 -6.144 1.00 98.56 104 ARG A O 1
ATOM 829 N N . ALA A 1 105 ? -3.598 -8.135 -7.793 1.00 98.75 105 ALA A N 1
ATOM 830 C CA . ALA A 1 105 ? -4.209 -7.127 -6.934 1.00 98.75 105 ALA A CA 1
ATOM 831 C C . ALA A 1 105 ? -5.538 -7.612 -6.326 1.00 98.75 105 ALA A C 1
ATOM 833 O O . ALA A 1 105 ? -5.788 -7.402 -5.139 1.00 98.75 105 ALA A O 1
ATOM 834 N N . VAL A 1 106 ? -6.369 -8.318 -7.104 1.00 98.75 106 VAL A N 1
ATOM 835 C CA . VAL A 1 106 ? -7.621 -8.919 -6.610 1.00 98.75 106 VAL A CA 1
ATOM 836 C C . VAL A 1 106 ? -7.341 -10.018 -5.583 1.00 98.75 106 VAL A C 1
ATOM 838 O O . VAL A 1 106 ? -7.926 -10.023 -4.499 1.00 98.75 106 VAL A O 1
ATOM 841 N N . GLU A 1 107 ? -6.413 -10.930 -5.875 1.00 98.69 107 GLU A N 1
ATOM 842 C CA . GLU A 1 107 ? -6.004 -11.975 -4.932 1.00 98.69 107 GLU A CA 1
ATOM 843 C C . GLU A 1 107 ? -5.417 -11.380 -3.646 1.00 98.69 107 GLU A C 1
ATOM 845 O O . GLU A 1 107 ? -5.722 -11.856 -2.550 1.00 98.69 107 GLU A O 1
ATOM 850 N N . CYS A 1 108 ? -4.618 -10.316 -3.768 1.00 98.69 108 CYS A N 1
ATOM 851 C CA . CYS A 1 108 ? -4.096 -9.544 -2.646 1.00 98.69 108 CYS A CA 1
ATOM 852 C C . CYS A 1 108 ? -5.231 -8.984 -1.779 1.00 98.69 108 CYS A C 1
ATOM 854 O O . CYS A 1 108 ? -5.255 -9.237 -0.575 1.00 98.69 108 CYS A O 1
ATOM 856 N N . ALA A 1 109 ? -6.215 -8.309 -2.384 1.00 98.69 109 ALA A N 1
ATOM 857 C CA . ALA A 1 109 ? -7.366 -7.757 -1.671 1.00 98.69 109 ALA A CA 1
ATOM 858 C C . ALA A 1 109 ? -8.129 -8.835 -0.881 1.00 98.69 109 ALA A C 1
ATOM 860 O O . ALA A 1 109 ? -8.460 -8.635 0.288 1.00 98.69 109 ALA A O 1
ATOM 861 N N . ILE A 1 110 ? -8.349 -10.009 -1.484 1.00 98.50 110 ILE A N 1
ATOM 862 C CA . ILE A 1 110 ? -9.019 -11.143 -0.830 1.00 98.50 110 ILE A CA 1
ATOM 863 C C . ILE A 1 110 ? -8.199 -11.667 0.359 1.00 98.50 110 ILE A C 1
ATOM 865 O O . ILE A 1 110 ? -8.764 -11.973 1.415 1.00 98.50 110 ILE A O 1
ATOM 869 N N . ARG A 1 111 ? -6.874 -11.792 0.208 1.00 98.31 111 ARG A N 1
ATOM 870 C CA . ARG A 1 111 ? -5.975 -12.233 1.291 1.00 98.31 111 ARG A CA 1
ATOM 871 C C . ARG A 1 111 ? -5.960 -11.231 2.439 1.00 98.31 111 ARG A C 1
ATOM 873 O O . ARG A 1 111 ? -6.130 -11.637 3.584 1.00 98.31 111 ARG A O 1
ATOM 880 N N . ILE A 1 112 ? -5.860 -9.940 2.128 1.00 98.38 112 ILE A N 1
ATOM 881 C CA . ILE A 1 112 ? -5.922 -8.851 3.106 1.00 98.38 112 ILE A CA 1
ATOM 882 C C . ILE A 1 112 ? -7.238 -8.899 3.887 1.00 98.38 112 ILE A C 1
ATOM 884 O O . ILE A 1 112 ? -7.220 -8.933 5.115 1.00 98.38 112 ILE A O 1
ATOM 888 N N . GLN A 1 113 ? -8.386 -8.978 3.206 1.00 97.62 113 GLN A N 1
ATOM 889 C CA . GLN A 1 113 ? -9.688 -9.049 3.881 1.00 97.62 113 GLN A CA 1
ATOM 890 C C . GLN A 1 113 ? -9.829 -10.283 4.777 1.00 97.62 113 GLN A C 1
ATOM 892 O O . GLN A 1 113 ? -10.534 -10.252 5.787 1.00 97.62 113 GLN A O 1
ATOM 897 N N . ARG A 1 114 ? -9.194 -11.397 4.413 1.00 97.94 114 ARG A N 1
ATOM 898 C CA . ARG A 1 114 ? -9.166 -12.599 5.247 1.00 97.94 114 ARG A CA 1
ATOM 899 C C . ARG A 1 114 ? -8.300 -12.395 6.487 1.00 97.94 114 ARG A C 1
ATOM 901 O O . ARG A 1 114 ? -8.810 -12.578 7.587 1.00 97.94 114 ARG A O 1
ATOM 908 N N . ALA A 1 115 ? -7.065 -11.933 6.310 1.00 97.62 115 ALA A N 1
ATOM 909 C CA . ALA A 1 115 ? -6.129 -11.691 7.402 1.00 97.62 115 ALA A CA 1
ATOM 910 C C . ALA A 1 115 ? -6.668 -10.658 8.404 1.00 97.62 115 ALA A C 1
ATOM 912 O O . ALA A 1 115 ? -6.567 -10.857 9.612 1.00 97.62 115 ALA A O 1
ATOM 913 N N . ILE A 1 116 ? -7.318 -9.595 7.924 1.00 96.69 116 ILE A N 1
ATOM 914 C CA . ILE A 1 116 ? -7.995 -8.602 8.770 1.00 96.69 116 ILE A CA 1
ATOM 915 C C . ILE A 1 116 ? -9.061 -9.257 9.657 1.00 96.69 116 ILE A C 1
ATOM 917 O O . ILE A 1 116 ? -9.109 -8.994 10.859 1.00 96.69 116 ILE A O 1
ATOM 921 N N . ARG A 1 117 ? -9.897 -10.136 9.086 1.00 96.12 117 ARG A N 1
ATOM 922 C CA . ARG A 1 117 ? -10.935 -10.855 9.842 1.00 96.12 117 ARG A CA 1
ATOM 923 C C . ARG A 1 117 ? -10.339 -11.822 10.862 1.00 96.12 117 ARG A C 1
ATOM 925 O O . ARG A 1 117 ? -10.816 -11.871 11.991 1.00 96.12 117 ARG A O 1
ATOM 932 N N . GLU A 1 118 ? -9.305 -12.566 10.481 1.00 96.38 118 GLU A N 1
ATOM 933 C CA . GLU A 1 118 ? -8.626 -13.537 11.351 1.00 96.38 118 GLU A CA 1
ATOM 934 C C . GLU A 1 118 ? -7.950 -12.859 12.549 1.00 96.38 118 GLU A C 1
ATOM 936 O 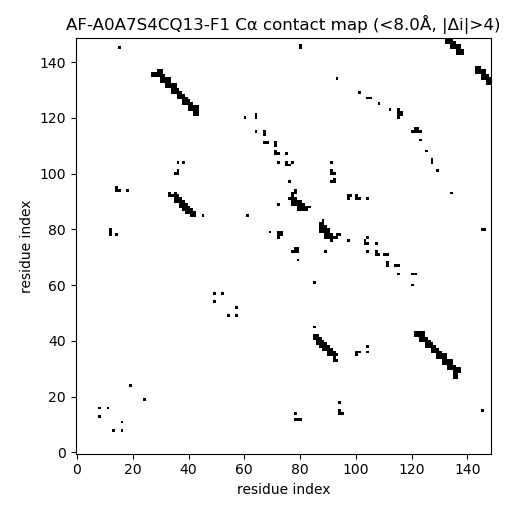O . GLU A 1 118 ? -8.076 -13.332 13.677 1.00 96.38 118 GLU A O 1
ATOM 941 N N . ASN A 1 119 ? -7.325 -11.701 12.327 1.00 94.19 119 ASN A N 1
ATOM 942 C CA . ASN A 1 119 ? -6.697 -10.897 13.377 1.00 94.19 119 ASN A CA 1
ATOM 943 C C . ASN A 1 119 ? -7.694 -10.012 14.148 1.00 94.19 119 ASN A C 1
ATOM 945 O O . ASN A 1 119 ? -7.285 -9.254 15.024 1.00 94.19 119 ASN A O 1
ATOM 949 N N . ARG A 1 120 ? -9.001 -10.101 13.842 1.00 94.44 120 ARG A N 1
ATOM 950 C CA . ARG A 1 120 ? -10.075 -9.302 14.465 1.00 94.44 120 ARG A CA 1
ATOM 951 C C . ARG A 1 120 ? -9.797 -7.793 14.430 1.00 94.44 120 ARG A C 1
ATOM 953 O O . ARG A 1 120 ? -10.098 -7.073 15.380 1.00 94.44 120 ARG A O 1
ATOM 960 N N . LEU A 1 121 ? -9.214 -7.334 13.326 1.00 93.38 121 LEU A N 1
ATOM 961 C CA . LEU A 1 121 ? -8.941 -5.924 13.071 1.00 93.38 121 LEU A CA 1
ATOM 962 C C . LEU A 1 121 ? -10.203 -5.215 12.552 1.00 93.38 121 LEU A C 1
ATOM 964 O O . LEU A 1 121 ? -11.275 -5.814 12.419 1.00 93.38 121 LEU A O 1
ATOM 968 N N . TRP A 1 122 ? -10.091 -3.917 12.269 1.00 94.00 122 TRP A N 1
ATOM 969 C CA . TRP A 1 122 ? -11.207 -3.122 11.762 1.00 94.00 122 TRP A CA 1
ATOM 970 C C . TRP A 1 122 ? -11.746 -3.619 10.417 1.00 94.00 122 TRP A C 1
ATOM 972 O O . TRP A 1 122 ? -11.075 -4.309 9.658 1.00 94.00 122 TRP A O 1
ATOM 982 N N . THR A 1 123 ? -12.974 -3.220 10.083 1.00 95.31 123 THR A N 1
ATOM 983 C CA . THR A 1 123 ? -13.526 -3.490 8.751 1.00 95.31 123 THR A CA 1
ATOM 984 C C . THR A 1 123 ? -12.906 -2.553 7.721 1.00 95.31 123 THR A C 1
ATOM 986 O O . THR A 1 123 ? -13.084 -1.339 7.807 1.00 95.31 123 THR A O 1
ATOM 989 N N . THR A 1 124 ? -12.269 -3.124 6.702 1.00 96.44 124 THR A N 1
ATOM 990 C CA . THR A 1 124 ? -11.601 -2.359 5.642 1.00 96.44 124 THR A CA 1
ATOM 991 C C . THR A 1 124 ? -12.372 -2.375 4.340 1.00 96.44 124 THR A C 1
ATOM 993 O O . THR A 1 124 ? -12.796 -3.421 3.843 1.00 96.44 124 THR A O 1
ATOM 996 N N . ARG A 1 125 ? -12.501 -1.186 3.760 1.00 97.69 125 ARG A N 1
ATOM 997 C CA . ARG A 1 125 ? -12.967 -0.951 2.398 1.00 97.69 125 ARG A CA 1
ATOM 998 C C . ARG A 1 125 ? -11.760 -1.011 1.470 1.00 97.69 125 ARG A C 1
ATOM 1000 O O . ARG A 1 125 ? -10.738 -0.402 1.769 1.00 97.69 125 ARG A O 1
ATOM 1007 N N . ILE A 1 126 ? -11.875 -1.747 0.368 1.00 98.44 126 ILE A N 1
ATOM 1008 C CA . ILE A 1 126 ? -10.824 -1.856 -0.651 1.00 98.44 126 ILE A CA 1
ATOM 1009 C C . ILE A 1 126 ? -11.442 -1.519 -2.003 1.00 98.44 126 ILE A C 1
ATOM 1011 O O . ILE A 1 126 ? -12.408 -2.161 -2.415 1.00 98.44 126 ILE A O 1
ATOM 1015 N N . GLY A 1 127 ? -10.888 -0.514 -2.675 1.00 98.44 127 GLY A N 1
ATOM 1016 C CA . GLY A 1 127 ? -11.191 -0.173 -4.060 1.00 98.44 127 GLY A CA 1
ATOM 1017 C C . GLY A 1 127 ? -10.038 -0.586 -4.965 1.00 98.44 127 GLY A C 1
ATOM 1018 O O . GLY A 1 127 ? -8.879 -0.370 -4.616 1.00 98.44 127 GLY A O 1
ATOM 1019 N N . LEU A 1 128 ? -10.358 -1.173 -6.118 1.00 98.44 128 LEU A N 1
ATOM 1020 C CA . LEU A 1 128 ? -9.398 -1.529 -7.159 1.00 98.44 128 LEU A CA 1
ATOM 1021 C C . LEU A 1 128 ? -9.826 -0.912 -8.485 1.00 98.44 128 LEU A C 1
ATOM 1023 O O . LEU A 1 128 ? -11.000 -0.965 -8.848 1.00 98.44 128 LEU A O 1
ATOM 1027 N N . HIS A 1 129 ? -8.863 -0.374 -9.221 1.00 98.19 129 HIS A N 1
ATOM 1028 C CA . HIS A 1 129 ? -9.079 0.139 -10.567 1.00 98.19 129 HIS A CA 1
ATOM 1029 C C . HIS A 1 129 ? -7.867 -0.169 -11.443 1.00 98.19 129 HIS A C 1
ATOM 1031 O O . HIS A 1 129 ? -6.744 -0.194 -10.948 1.00 98.19 129 HIS A O 1
ATOM 1037 N N . THR A 1 130 ? -8.088 -0.450 -12.725 1.00 98.50 130 THR A N 1
ATOM 1038 C CA . THR A 1 130 ? -7.008 -0.672 -13.692 1.00 98.50 130 THR A CA 1
ATOM 1039 C C . THR A 1 130 ? -7.199 0.271 -14.854 1.00 98.50 130 THR A C 1
ATOM 1041 O O . THR A 1 130 ? -8.257 0.241 -15.476 1.00 98.50 130 THR A O 1
ATOM 1044 N N . ASP A 1 131 ? -6.170 1.059 -15.138 1.00 97.81 131 ASP A N 1
ATOM 1045 C CA . ASP A 1 131 ? -6.156 1.973 -16.272 1.00 97.81 131 ASP A CA 1
ATOM 1046 C C . ASP A 1 131 ? -4.713 2.296 -16.681 1.00 97.81 131 ASP A C 1
ATOM 1048 O O . ASP A 1 131 ? -3.745 1.961 -15.983 1.00 97.81 131 ASP A O 1
ATOM 1052 N N . ARG A 1 132 ? -4.580 2.968 -17.820 1.00 97.50 132 ARG A N 1
ATOM 1053 C CA . ARG A 1 132 ? -3.345 3.585 -18.273 1.00 97.50 132 ARG A CA 1
ATOM 1054 C C . ARG A 1 132 ? -3.175 4.927 -17.570 1.00 97.50 132 ARG A C 1
ATOM 1056 O O . ARG A 1 132 ? -3.864 5.889 -17.885 1.00 97.50 132 ARG A O 1
ATOM 1063 N N . VAL A 1 133 ? -2.222 4.995 -16.647 1.00 96.25 133 VAL A N 1
ATOM 1064 C CA . VAL A 1 133 ? -1.985 6.159 -15.776 1.00 96.25 133 VAL A CA 1
ATOM 1065 C C . VAL A 1 133 ? -0.573 6.701 -15.956 1.00 96.25 133 VAL A C 1
ATOM 1067 O O . VAL A 1 133 ? 0.310 6.013 -16.484 1.00 96.25 133 VAL A O 1
ATOM 1070 N N . LEU A 1 134 ? -0.333 7.939 -15.527 1.00 94.81 134 LEU A N 1
ATOM 1071 C CA . LEU A 1 134 ? 1.030 8.454 -15.437 1.00 94.81 134 LEU A CA 1
ATOM 1072 C C . LEU A 1 134 ? 1.649 7.956 -14.135 1.00 94.81 134 LEU A C 1
ATOM 1074 O O . LEU A 1 134 ? 1.081 8.150 -13.068 1.00 94.81 134 LEU A O 1
ATOM 1078 N N . VAL A 1 135 ? 2.832 7.353 -14.201 1.00 94.00 135 VAL A N 1
ATOM 1079 C CA . VAL A 1 135 ? 3.591 6.914 -13.027 1.00 94.00 135 VAL A CA 1
ATOM 1080 C C . VAL A 1 135 ? 5.015 7.424 -13.094 1.00 94.00 135 VAL A C 1
ATOM 1082 O O . VAL A 1 135 ? 5.630 7.486 -14.159 1.00 94.00 135 VAL A O 1
ATOM 1085 N N . GLY A 1 136 ? 5.556 7.800 -11.946 1.00 90.00 136 GLY A N 1
ATOM 1086 C CA . GLY A 1 136 ? 6.904 8.322 -11.870 1.00 90.00 136 GLY A CA 1
ATOM 1087 C C . GLY A 1 136 ? 7.113 9.164 -10.632 1.00 90.00 136 GLY A C 1
ATOM 1088 O O . GLY A 1 136 ? 6.365 9.125 -9.659 1.00 90.00 136 GLY A O 1
ATOM 1089 N N . THR A 1 137 ? 8.185 9.925 -10.674 1.00 86.88 137 THR A N 1
ATOM 1090 C CA . THR A 1 137 ? 8.592 10.832 -9.628 1.00 86.88 137 THR A CA 1
ATOM 1091 C C . THR A 1 137 ? 7.897 12.184 -9.809 1.00 86.88 137 THR A C 1
ATOM 1093 O O . THR A 1 137 ? 8.115 12.874 -10.802 1.00 86.88 137 THR A O 1
ATOM 1096 N N . MET A 1 138 ? 7.103 12.589 -8.817 1.00 85.19 138 MET A N 1
ATOM 1097 C CA . MET A 1 138 ? 6.411 13.876 -8.755 1.00 85.19 138 MET A CA 1
ATOM 1098 C C . MET A 1 138 ? 6.747 14.605 -7.447 1.00 85.19 138 MET A C 1
ATOM 1100 O O . MET A 1 138 ? 6.853 13.990 -6.384 1.00 85.19 138 MET A O 1
ATOM 1104 N N . GLY A 1 139 ? 6.913 15.925 -7.506 1.00 78.75 139 GLY A N 1
ATOM 1105 C CA . GLY A 1 139 ? 7.187 16.756 -6.334 1.00 78.75 139 GLY A CA 1
ATOM 1106 C C . GLY A 1 139 ? 7.962 18.025 -6.676 1.00 78.75 139 GLY A C 1
ATOM 1107 O O . GLY A 1 139 ? 8.078 18.400 -7.840 1.00 78.75 139 GLY A O 1
ATOM 1108 N N . CYS A 1 140 ? 8.496 18.683 -5.651 1.00 75.94 140 CYS A N 1
ATOM 1109 C CA . CYS A 1 140 ? 9.350 19.863 -5.774 1.00 75.94 140 CYS A CA 1
ATOM 1110 C C . CYS A 1 140 ? 10.776 19.558 -5.284 1.00 75.94 140 CYS A C 1
ATOM 1112 O O . CYS A 1 140 ? 11.040 18.481 -4.754 1.00 75.94 140 CYS A O 1
ATOM 1114 N N . GLN A 1 141 ? 11.703 20.516 -5.415 1.00 69.50 141 GLN A N 1
ATOM 1115 C CA . GLN A 1 141 ? 13.108 20.329 -5.009 1.00 69.50 141 GLN A CA 1
ATOM 1116 C C . GLN A 1 141 ? 13.279 19.877 -3.549 1.00 69.50 141 GLN A C 1
ATOM 1118 O O . GLN A 1 141 ? 14.219 19.152 -3.242 1.00 69.50 141 GLN A O 1
ATOM 1123 N N . ALA A 1 142 ? 12.368 20.279 -2.657 1.00 73.06 142 ALA A N 1
ATOM 1124 C CA . ALA A 1 142 ? 12.434 19.943 -1.237 1.00 73.06 142 ALA A CA 1
ATOM 1125 C C . ALA A 1 142 ? 11.769 18.601 -0.884 1.00 73.06 142 ALA A C 1
ATOM 1127 O O . ALA A 1 142 ? 12.081 18.022 0.156 1.00 73.06 142 ALA A O 1
ATOM 1128 N N . ARG A 1 143 ? 10.825 18.111 -1.700 1.00 76.94 143 ARG A N 1
ATOM 1129 C CA . ARG A 1 143 ? 10.070 16.891 -1.395 1.00 76.94 143 ARG A CA 1
ATOM 1130 C C . ARG A 1 143 ? 9.545 16.224 -2.650 1.00 76.94 143 ARG A C 1
ATOM 1132 O O . ARG A 1 143 ? 8.863 16.836 -3.467 1.00 76.94 143 ARG A O 1
ATOM 1139 N N . VAL A 1 144 ? 9.804 14.930 -2.724 1.00 82.50 144 VAL A N 1
ATOM 1140 C CA . VAL A 1 144 ? 9.587 14.118 -3.908 1.00 82.50 144 VAL A CA 1
ATOM 1141 C C . VAL A 1 144 ? 8.884 12.826 -3.513 1.00 82.50 144 VAL A C 1
ATOM 1143 O O . VAL A 1 144 ? 9.126 12.288 -2.433 1.00 82.50 144 VAL A O 1
ATOM 1146 N N . SER A 1 145 ? 8.001 12.322 -4.366 1.00 85.38 145 SER A N 1
ATOM 1147 C CA . SER A 1 145 ? 7.327 11.038 -4.182 1.00 85.38 145 SER A CA 1
ATOM 1148 C C . SER A 1 145 ? 7.254 10.292 -5.506 1.00 85.38 145 SER A C 1
ATOM 1150 O O . SER A 1 145 ? 7.117 10.903 -6.561 1.00 85.38 145 SER A O 1
ATOM 1152 N N . TYR A 1 146 ? 7.365 8.969 -5.454 1.00 88.62 146 TYR A N 1
ATOM 1153 C CA . TYR A 1 146 ? 7.115 8.116 -6.609 1.00 88.62 146 TYR A CA 1
ATOM 1154 C C . TYR A 1 146 ? 5.660 7.650 -6.550 1.00 88.62 146 TYR A C 1
ATOM 1156 O O . TYR A 1 146 ? 5.301 6.928 -5.628 1.00 88.62 146 TYR A O 1
ATOM 1164 N N . THR A 1 147 ? 4.824 8.125 -7.468 1.00 91.94 147 THR A N 1
ATOM 1165 C CA . THR A 1 147 ? 3.360 8.069 -7.351 1.00 91.94 147 THR A CA 1
ATOM 1166 C C . THR A 1 147 ? 2.698 8.019 -8.729 1.00 91.94 147 THR A C 1
ATOM 1168 O O . THR A 1 147 ? 3.386 8.070 -9.755 1.00 91.94 147 THR A O 1
ATOM 1171 N N . THR A 1 148 ? 1.371 7.900 -8.753 1.00 93.44 148 THR A N 1
ATOM 1172 C CA . THR A 1 148 ? 0.568 7.828 -9.979 1.00 93.44 148 THR A CA 1
ATOM 1173 C C . THR A 1 148 ? -0.435 8.980 -10.069 1.00 93.44 148 THR A C 1
ATOM 1175 O O . THR A 1 148 ? -0.910 9.458 -9.036 1.00 93.44 148 THR A O 1
ATOM 1178 N N . LEU A 1 149 ? -0.776 9.389 -11.295 1.00 88.94 149 LEU A N 1
ATOM 1179 C CA . LEU A 1 149 ? -1.823 10.361 -11.636 1.00 88.94 149 LEU A CA 1
ATOM 1180 C C . LEU A 1 149 ? -2.813 9.769 -12.637 1.00 88.94 149 LEU A C 1
ATOM 1182 O O . LEU A 1 149 ? -2.333 9.150 -13.619 1.00 88.94 149 LEU A O 1
#

Solvent-accessible surface area (backbone atoms only — not comparable to full-atom values): 8377 Å² total; per-residue (Å²): 118,72,68,62,54,61,60,50,53,76,79,45,51,60,65,55,57,49,52,44,63,75,64,71,57,94,62,76,52,61,68,40,82,43,69,31,27,40,38,42,40,37,44,69,64,46,69,68,51,59,77,75,39,59,67,74,58,46,51,53,52,49,49,59,50,50,50,50,49,49,50,33,36,48,77,52,60,32,33,63,55,47,77,53,90,79,19,37,37,32,31,20,37,43,90,57,86,44,87,63,28,61,59,37,51,53,54,26,52,55,50,32,58,47,52,33,58,76,70,67,50,75,58,70,47,76,48,78,51,74,50,79,30,37,38,29,44,50,72,54,99,90,49,74,44,64,48,74,94